Protein AF-E5AW79-F1 (afdb_monomer_lite)

Sequence (150 aa):
MKEDDRNLSQATHPPSAAAPRMTFVNLPNSIRTDFPDGSYLVEGPEGDKYLVSESGNISATLVEIRRVQIDDLSQVLRHEIVRVHETVSHTLHFAGGGVFSFLHHRDGRGMSIQANRMLCRTLPSGVIIVCGTAAGDNGREAKFSPQAEG

Organism: Mycetohabitans rhizoxinica (strain DSM 19002 / CIP 109453 / HKI 454) (NCBI:txid882378)

Structure (mmCIF, N/CA/C/O backbone):
data_AF-E5AW79-F1
#
_entry.id   AF-E5AW79-F1
#
loop_
_atom_site.group_PDB
_atom_site.id
_atom_site.type_symbol
_atom_site.label_atom_id
_atom_site.label_alt_id
_atom_site.label_comp_id
_atom_site.label_asym_id
_atom_site.label_entity_id
_atom_site.label_seq_id
_atom_site.pdbx_PDB_ins_code
_atom_site.Cartn_x
_atom_site.Cartn_y
_atom_site.Cartn_z
_atom_site.occupancy
_atom_site.B_iso_or_equiv
_atom_site.auth_seq_id
_atom_site.auth_comp_id
_atom_site.auth_asym_id
_atom_site.auth_atom_id
_atom_site.pdbx_PDB_model_num
ATOM 1 N N . MET A 1 1 ? -17.786 -35.310 -56.829 1.00 50.03 1 MET A N 1
ATOM 2 C CA . MET A 1 1 ? -16.401 -35.822 -56.847 1.00 50.03 1 MET A CA 1
ATOM 3 C C . MET A 1 1 ? -15.475 -34.673 -57.215 1.00 50.03 1 MET A C 1
ATOM 5 O O . MET A 1 1 ? -15.461 -34.275 -58.373 1.00 50.03 1 MET A O 1
ATOM 9 N N . LYS A 1 2 ? -14.826 -34.084 -56.207 1.00 41.59 2 LYS A N 1
ATOM 10 C CA . LYS A 1 2 ? -13.521 -33.406 -56.250 1.00 41.59 2 LYS A CA 1
ATOM 11 C C . LYS A 1 2 ? -13.246 -32.898 -54.833 1.00 41.59 2 LYS A C 1
ATOM 13 O O . LYS A 1 2 ? -13.768 -31.869 -54.420 1.00 41.59 2 LYS A O 1
ATOM 18 N N . GLU A 1 3 ? -12.558 -33.750 -54.086 1.00 44.56 3 GLU A N 1
ATOM 19 C CA . GLU A 1 3 ? -11.699 -33.366 -52.968 1.00 44.56 3 GLU A CA 1
ATOM 20 C C . GLU A 1 3 ? -10.384 -32.799 -53.541 1.00 44.56 3 GLU A C 1
ATOM 22 O O . GLU A 1 3 ? -10.179 -32.893 -54.754 1.00 44.56 3 GLU A O 1
ATOM 27 N N . ASP A 1 4 ? -9.560 -32.233 -52.653 1.00 42.78 4 ASP A N 1
ATOM 28 C CA . ASP A 1 4 ? -8.247 -31.570 -52.819 1.00 42.78 4 ASP A CA 1
ATOM 29 C C . ASP A 1 4 ? -8.336 -30.047 -52.584 1.00 42.78 4 ASP A C 1
ATOM 31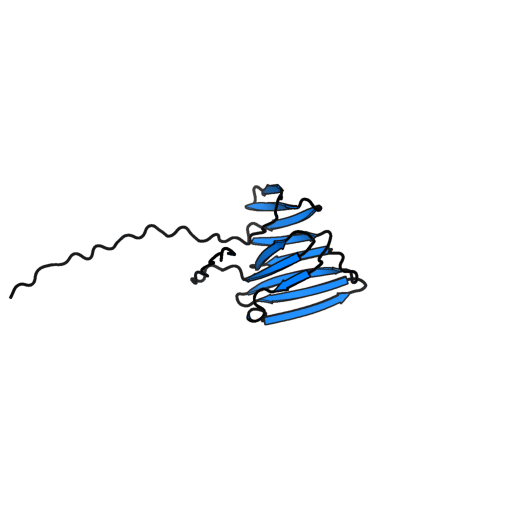 O O . ASP A 1 4 ? -9.103 -29.346 -53.232 1.00 42.78 4 ASP A O 1
ATOM 35 N N . ASP A 1 5 ? -7.571 -29.417 -51.695 1.00 43.91 5 ASP A N 1
ATOM 36 C CA . ASP A 1 5 ? -6.646 -29.912 -50.684 1.00 43.91 5 ASP A CA 1
ATOM 37 C C . ASP A 1 5 ? -6.327 -28.754 -49.713 1.00 43.91 5 ASP A C 1
ATOM 39 O O . ASP A 1 5 ? -6.626 -27.584 -49.960 1.00 43.91 5 ASP A O 1
ATOM 43 N N . ARG A 1 6 ? -5.737 -29.107 -48.578 1.00 44.88 6 ARG A N 1
ATOM 44 C CA . ARG A 1 6 ? -5.466 -28.292 -47.384 1.00 44.88 6 ARG A CA 1
ATOM 45 C C . ARG A 1 6 ? -4.592 -27.052 -47.643 1.00 44.88 6 ARG A C 1
ATOM 47 O O . ARG A 1 6 ? -3.551 -27.163 -48.277 1.00 44.88 6 ARG A O 1
ATOM 54 N N . ASN A 1 7 ? -4.873 -25.945 -46.944 1.00 36.16 7 ASN A N 1
ATOM 55 C CA . ASN A 1 7 ? -3.813 -25.255 -46.197 1.00 36.16 7 ASN A CA 1
ATOM 56 C C . ASN A 1 7 ? -4.370 -24.462 -45.000 1.00 36.16 7 ASN A C 1
ATOM 58 O O . ASN A 1 7 ? -5.016 -23.426 -45.145 1.00 36.16 7 ASN A O 1
ATOM 62 N N . LEU A 1 8 ? -4.117 -24.996 -43.803 1.00 37.78 8 LEU A N 1
ATOM 63 C CA . LEU A 1 8 ? -4.282 -24.327 -42.518 1.00 37.78 8 LEU A CA 1
ATOM 64 C C . LEU A 1 8 ? -3.140 -23.320 -42.364 1.00 37.78 8 LEU A C 1
ATOM 66 O O . LEU A 1 8 ? -2.073 -23.653 -41.851 1.00 37.78 8 LEU A O 1
ATOM 70 N N . SER A 1 9 ? -3.363 -22.080 -42.785 1.00 42.56 9 SER A N 1
ATOM 71 C CA . SER A 1 9 ? -2.463 -20.983 -42.441 1.00 42.56 9 SER A CA 1
ATOM 72 C C . SER A 1 9 ? -2.672 -20.631 -40.969 1.00 42.56 9 SER A C 1
ATOM 74 O O . SER A 1 9 ? -3.530 -19.818 -40.626 1.00 42.56 9 SER A O 1
ATOM 76 N N . GLN A 1 10 ? -1.898 -21.278 -40.093 1.00 37.59 10 GLN A N 1
ATOM 77 C CA . GLN A 1 10 ? -1.610 -20.785 -38.749 1.00 37.59 10 GLN A CA 1
ATOM 78 C C . GLN A 1 10 ? -1.161 -19.327 -38.874 1.00 37.59 10 GLN A C 1
ATOM 80 O O . GLN A 1 10 ? -0.046 -19.039 -39.306 1.00 37.59 10 GLN A O 1
ATOM 85 N N . ALA A 1 11 ? -2.045 -18.399 -38.513 1.00 34.06 11 ALA A N 1
ATOM 86 C CA . ALA A 1 11 ? -1.640 -17.042 -38.216 1.00 34.06 11 ALA A CA 1
ATOM 87 C C . ALA A 1 11 ? -0.783 -17.120 -36.952 1.00 34.06 11 ALA A C 1
ATOM 89 O O . ALA A 1 11 ? -1.287 -17.288 -35.841 1.00 34.06 11 ALA A O 1
ATOM 90 N N . THR A 1 12 ? 0.530 -17.079 -37.151 1.00 33.09 12 THR A N 1
ATOM 91 C CA . THR A 1 12 ? 1.528 -16.878 -36.109 1.00 33.09 12 THR A CA 1
ATOM 92 C C . THR A 1 12 ? 1.214 -15.545 -35.444 1.00 33.09 12 THR A C 1
ATOM 94 O O . THR A 1 12 ? 1.631 -14.486 -35.910 1.00 33.09 12 THR A O 1
ATOM 97 N N . HIS A 1 13 ? 0.408 -15.580 -34.384 1.00 34.75 13 HIS A N 1
ATOM 98 C CA . HIS A 1 13 ? 0.272 -14.437 -33.502 1.00 34.75 13 HIS A CA 1
ATOM 99 C C . HIS A 1 13 ? 1.676 -14.129 -32.966 1.00 34.75 13 HIS A C 1
ATOM 101 O O . HIS A 1 13 ? 2.341 -15.044 -32.467 1.00 34.75 13 HIS A O 1
ATOM 107 N N . PRO A 1 14 ? 2.165 -12.882 -33.086 1.00 35.66 14 PRO A N 1
ATOM 108 C CA . PRO A 1 14 ? 3.385 -12.499 -32.397 1.00 35.66 14 PRO A CA 1
ATOM 109 C C . PRO A 1 14 ? 3.183 -12.776 -30.901 1.00 35.66 14 PRO A C 1
ATOM 111 O O . PRO A 1 14 ? 2.053 -12.631 -30.419 1.00 35.66 14 PRO A O 1
ATOM 114 N N . PRO A 1 15 ? 4.224 -13.203 -30.161 1.00 35.00 15 PRO A N 1
ATOM 115 C CA . PRO A 1 15 ? 4.107 -13.382 -28.724 1.00 35.00 15 PRO A CA 1
ATOM 116 C C . PRO A 1 15 ? 3.596 -12.070 -28.137 1.00 35.00 15 PRO A C 1
ATOM 118 O O . PRO A 1 15 ? 4.267 -11.039 -28.207 1.00 35.00 15 PRO A O 1
ATOM 121 N N . SER A 1 16 ? 2.357 -12.116 -27.643 1.00 41.19 16 SER A N 1
ATOM 122 C CA . SER A 1 16 ? 1.720 -11.015 -26.939 1.00 41.19 16 SER A CA 1
ATOM 123 C C . SER A 1 16 ? 2.694 -10.560 -25.865 1.00 41.19 16 SER A C 1
ATOM 125 O O . SER A 1 16 ? 3.090 -11.365 -25.019 1.00 41.19 16 SER A O 1
ATOM 127 N N . ALA A 1 17 ? 3.131 -9.304 -25.952 1.00 36.62 17 ALA A N 1
ATOM 128 C CA . ALA A 1 17 ? 4.022 -8.703 -24.976 1.00 36.62 17 ALA A CA 1
ATOM 129 C C . ALA A 1 17 ? 3.477 -9.003 -23.575 1.00 36.62 17 ALA A C 1
ATOM 131 O O . ALA A 1 17 ? 2.305 -8.743 -23.294 1.00 36.62 17 ALA A O 1
ATOM 132 N N . ALA A 1 18 ? 4.307 -9.632 -22.741 1.00 34.84 18 ALA A N 1
ATOM 133 C CA . ALA A 1 18 ? 3.945 -9.990 -21.381 1.00 34.84 18 ALA A CA 1
ATOM 134 C C . ALA A 1 18 ? 3.373 -8.756 -20.671 1.00 34.84 18 ALA A C 1
ATOM 136 O O . ALA A 1 18 ? 4.003 -7.695 -20.660 1.00 34.84 18 ALA A O 1
ATOM 137 N N . ALA A 1 19 ? 2.173 -8.891 -20.103 1.00 38.00 19 ALA A N 1
ATOM 138 C CA . ALA A 1 19 ? 1.597 -7.856 -19.258 1.00 38.00 19 ALA A CA 1
ATOM 139 C C . ALA A 1 19 ? 2.599 -7.505 -18.139 1.00 38.00 19 ALA A C 1
ATOM 141 O O . ALA A 1 19 ? 3.299 -8.406 -17.657 1.00 38.00 19 ALA A O 1
ATOM 142 N N . PRO A 1 20 ? 2.707 -6.230 -17.720 1.00 37.56 20 PRO A N 1
ATOM 143 C CA . PRO A 1 20 ? 3.692 -5.833 -16.725 1.00 37.56 20 PRO A CA 1
ATOM 144 C C . PRO A 1 20 ? 3.504 -6.650 -15.445 1.00 37.56 20 PRO A C 1
ATOM 146 O O . PRO A 1 20 ? 2.479 -6.557 -14.775 1.00 37.56 20 PRO A O 1
ATOM 149 N N . ARG A 1 21 ? 4.520 -7.447 -15.102 1.00 52.91 21 ARG A N 1
ATOM 150 C CA . ARG A 1 21 ? 4.597 -8.310 -13.908 1.00 52.91 21 ARG A CA 1
ATOM 151 C C . ARG A 1 21 ? 4.796 -7.518 -12.610 1.00 52.91 21 ARG A C 1
ATOM 153 O O . ARG A 1 21 ? 5.428 -7.997 -11.676 1.00 52.91 21 ARG A O 1
ATOM 160 N N . MET A 1 22 ? 4.348 -6.269 -12.574 1.00 49.72 22 MET A N 1
ATOM 161 C CA . MET A 1 22 ? 4.869 -5.295 -11.632 1.00 49.72 22 MET A CA 1
ATOM 162 C C . MET A 1 22 ? 3.783 -4.812 -10.691 1.00 49.72 22 MET A C 1
ATOM 164 O O . MET A 1 22 ? 2.806 -4.179 -11.090 1.00 49.72 22 MET A O 1
ATOM 168 N N . THR A 1 23 ? 4.023 -5.069 -9.412 1.00 55.47 23 THR A N 1
ATOM 169 C CA . THR A 1 23 ? 3.590 -4.184 -8.345 1.00 55.47 23 THR A CA 1
ATOM 170 C C . THR A 1 23 ? 3.964 -2.753 -8.737 1.00 55.47 23 THR A C 1
ATOM 172 O O . THR A 1 23 ? 5.142 -2.425 -8.827 1.00 55.47 23 THR A O 1
ATOM 175 N N . PHE A 1 24 ? 2.978 -1.916 -9.050 1.00 61.56 24 PHE A N 1
ATOM 176 C CA . PHE A 1 24 ? 3.212 -0.556 -9.529 1.00 61.56 24 PHE A CA 1
ATOM 177 C C . PHE A 1 24 ? 2.802 0.435 -8.452 1.00 61.56 24 PHE A C 1
ATOM 179 O O . PHE A 1 24 ? 1.681 0.370 -7.959 1.00 61.56 24 PHE A O 1
ATOM 186 N N . VAL A 1 25 ? 3.694 1.362 -8.110 1.00 64.25 25 VAL A N 1
ATOM 187 C CA . VAL A 1 25 ? 3.352 2.535 -7.305 1.00 64.25 25 VAL A CA 1
ATOM 188 C C . VAL A 1 25 ? 3.171 3.687 -8.280 1.00 64.25 25 VAL A C 1
ATOM 190 O O . VAL A 1 25 ? 4.141 4.163 -8.866 1.00 64.25 25 VAL A O 1
ATOM 193 N N . ASN A 1 26 ? 1.926 4.116 -8.478 1.00 67.50 26 ASN A N 1
ATOM 194 C CA . ASN A 1 26 ? 1.655 5.370 -9.167 1.00 67.50 26 ASN A CA 1
ATOM 195 C C . ASN A 1 26 ? 1.674 6.494 -8.135 1.00 67.50 26 ASN A C 1
ATOM 197 O O . ASN A 1 26 ? 0.813 6.502 -7.257 1.00 67.50 26 ASN A O 1
ATOM 201 N N . LEU A 1 27 ? 2.633 7.410 -8.243 1.00 70.50 27 LEU A N 1
ATOM 202 C CA . LEU A 1 27 ? 2.691 8.606 -7.416 1.00 70.50 27 LEU A CA 1
ATOM 203 C C . LEU A 1 27 ? 2.980 9.816 -8.317 1.00 70.50 27 LEU A C 1
ATOM 205 O O . LEU A 1 27 ? 4.058 9.877 -8.918 1.00 70.50 27 LEU A O 1
ATOM 209 N N . PRO A 1 28 ? 2.034 10.761 -8.464 1.00 71.00 28 PRO A N 1
ATOM 210 C CA . PRO A 1 28 ? 2.234 11.940 -9.299 1.00 71.00 28 PRO A CA 1
ATOM 211 C C . PRO A 1 28 ? 3.443 12.759 -8.838 1.00 71.00 28 PRO A C 1
ATOM 213 O O . PRO A 1 28 ? 3.650 12.933 -7.639 1.00 71.00 28 PRO A O 1
ATOM 216 N N . ASN A 1 29 ? 4.216 13.289 -9.790 1.00 78.19 29 ASN A N 1
ATOM 217 C CA . ASN A 1 29 ? 5.409 14.112 -9.531 1.00 78.19 29 ASN A CA 1
ATOM 218 C C . ASN A 1 29 ? 6.466 13.431 -8.645 1.00 78.19 29 ASN A C 1
ATOM 220 O O . ASN A 1 29 ? 7.214 14.107 -7.940 1.00 78.19 29 ASN A O 1
ATOM 224 N N . SER A 1 30 ? 6.511 12.100 -8.661 1.00 83.62 30 SER A N 1
ATOM 225 C CA . SER A 1 30 ? 7.505 11.348 -7.911 1.00 83.62 30 SER A CA 1
ATOM 226 C C . SER A 1 30 ? 8.845 11.266 -8.633 1.00 83.62 30 SER A C 1
ATOM 228 O O . SER A 1 30 ? 8.929 11.336 -9.861 1.00 83.62 30 SER A O 1
ATOM 230 N N . ILE A 1 31 ? 9.902 11.091 -7.845 1.00 89.19 31 ILE A N 1
ATOM 231 C CA . ILE A 1 31 ? 11.247 10.803 -8.333 1.00 89.19 31 ILE A CA 1
ATOM 232 C C . ILE A 1 31 ? 11.475 9.304 -8.178 1.00 89.19 31 ILE A C 1
ATOM 234 O O . ILE A 1 31 ? 11.366 8.767 -7.077 1.00 89.19 31 ILE A O 1
ATOM 238 N N . ARG A 1 32 ? 11.789 8.624 -9.284 1.00 92.06 32 ARG A N 1
ATOM 239 C CA . ARG A 1 32 ? 12.155 7.206 -9.285 1.00 92.06 32 ARG A CA 1
ATOM 240 C C . ARG A 1 32 ? 13.670 7.052 -9.369 1.00 92.06 32 ARG A C 1
ATOM 242 O O . ARG A 1 32 ? 14.298 7.636 -10.247 1.00 92.06 32 ARG A O 1
ATOM 249 N N . THR A 1 33 ? 14.218 6.219 -8.493 1.00 93.69 33 THR A N 1
ATOM 250 C CA . THR A 1 33 ? 15.621 5.796 -8.492 1.00 93.69 33 THR A CA 1
ATOM 251 C C . THR A 1 33 ? 15.677 4.278 -8.602 1.00 93.69 33 THR A C 1
ATOM 253 O O . THR A 1 33 ? 15.220 3.583 -7.699 1.00 93.69 33 THR A O 1
ATOM 256 N N . ASP A 1 34 ? 16.222 3.758 -9.698 1.00 93.94 34 ASP A N 1
ATOM 257 C CA . ASP A 1 34 ? 16.431 2.321 -9.899 1.00 93.94 34 ASP A CA 1
ATOM 258 C C . ASP A 1 34 ? 17.788 1.879 -9.327 1.00 93.94 34 ASP A C 1
ATOM 260 O O . ASP A 1 34 ? 18.790 2.587 -9.461 1.00 93.94 34 ASP A O 1
ATOM 264 N N . PHE A 1 35 ? 17.831 0.703 -8.701 1.00 93.44 35 PHE A N 1
ATOM 265 C CA . PHE A 1 35 ? 19.038 0.128 -8.108 1.00 93.44 35 PHE A CA 1
ATOM 266 C C . PHE A 1 35 ? 19.565 -1.070 -8.921 1.00 93.44 35 PHE A C 1
ATOM 268 O O . PHE A 1 35 ? 18.805 -1.722 -9.641 1.00 93.44 35 PHE A O 1
ATOM 275 N N . PRO A 1 36 ? 20.868 -1.410 -8.810 1.00 93.00 36 PRO A N 1
ATOM 276 C CA . PRO A 1 36 ? 21.471 -2.512 -9.571 1.00 93.00 36 PRO A CA 1
ATOM 277 C C . PRO A 1 36 ? 20.905 -3.904 -9.264 1.00 93.00 36 PRO A C 1
ATOM 279 O O . PRO A 1 36 ? 21.063 -4.813 -10.072 1.00 93.00 36 PRO A O 1
ATOM 282 N N . ASP A 1 37 ? 20.276 -4.079 -8.102 1.00 89.88 37 ASP A N 1
ATOM 283 C CA . ASP A 1 37 ? 19.647 -5.332 -7.674 1.00 89.88 37 ASP A CA 1
ATOM 284 C C . ASP A 1 37 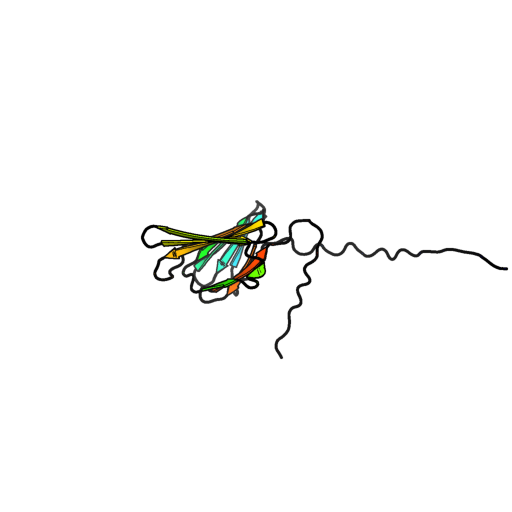? 18.232 -5.525 -8.250 1.00 89.88 37 ASP A C 1
ATOM 286 O O . ASP A 1 37 ? 17.545 -6.473 -7.887 1.00 89.88 37 ASP A O 1
ATOM 290 N N . GLY A 1 38 ? 17.776 -4.625 -9.129 1.00 88.12 38 GLY A N 1
ATOM 291 C CA . GLY A 1 38 ? 16.440 -4.665 -9.723 1.00 88.12 38 GLY A CA 1
ATOM 292 C C . GLY A 1 38 ? 15.338 -4.088 -8.830 1.00 88.12 38 GLY A C 1
ATOM 293 O O . GLY A 1 38 ? 14.184 -4.032 -9.258 1.00 88.12 38 GLY A O 1
ATOM 294 N N . SER A 1 39 ? 15.668 -3.635 -7.617 1.00 91.94 39 SER A N 1
ATOM 295 C CA . SER A 1 39 ? 14.761 -2.840 -6.791 1.00 91.94 39 SER A CA 1
ATOM 296 C C . SER A 1 39 ? 14.715 -1.381 -7.258 1.00 91.94 39 SER A C 1
ATOM 298 O O . SER A 1 39 ? 15.573 -0.913 -8.010 1.00 91.94 39 SER A O 1
ATOM 300 N N . TYR A 1 40 ? 13.704 -0.636 -6.818 1.00 92.38 40 TYR A N 1
ATOM 301 C CA . TYR A 1 40 ? 13.618 0.799 -7.073 1.00 92.38 40 TYR A CA 1
ATOM 302 C C . TYR A 1 40 ? 12.963 1.549 -5.912 1.00 92.38 40 TYR A C 1
ATOM 304 O O . TYR A 1 40 ? 12.104 1.024 -5.203 1.00 92.38 40 TYR A O 1
ATOM 312 N N . LEU A 1 41 ? 13.369 2.802 -5.728 1.00 92.38 41 LEU A N 1
ATOM 313 C CA . LEU A 1 41 ? 12.792 3.748 -4.780 1.00 92.38 41 LEU A CA 1
ATOM 314 C C . LEU A 1 41 ? 11.945 4.774 -5.535 1.00 92.38 41 LEU A C 1
ATOM 316 O O . LEU A 1 41 ? 12.396 5.341 -6.527 1.00 92.38 41 LEU A O 1
ATOM 320 N N . VAL A 1 42 ? 10.739 5.041 -5.042 1.00 90.38 42 VAL A N 1
ATOM 321 C CA . VAL A 1 42 ? 9.883 6.146 -5.488 1.00 90.38 42 VAL A CA 1
ATOM 322 C C . VAL A 1 42 ? 9.722 7.127 -4.335 1.00 90.38 42 VAL A C 1
ATOM 324 O O . VAL A 1 42 ? 9.218 6.755 -3.275 1.00 90.38 42 VAL A O 1
ATOM 327 N N . GLU A 1 43 ? 10.141 8.371 -4.538 1.00 90.88 43 GLU A N 1
ATOM 328 C CA . GLU A 1 43 ? 9.997 9.454 -3.565 1.00 90.88 43 GLU A CA 1
ATOM 329 C C . GLU A 1 43 ? 8.893 10.413 -4.007 1.00 90.88 43 GLU A C 1
ATOM 331 O O . GLU A 1 43 ? 8.902 10.923 -5.128 1.00 90.88 43 GLU A O 1
ATOM 336 N N . GLY A 1 44 ? 7.920 10.631 -3.127 1.00 85.00 44 GLY A N 1
ATOM 337 C CA . GLY A 1 44 ? 6.819 11.559 -3.331 1.00 85.00 44 GLY A CA 1
ATOM 338 C C . GLY A 1 44 ? 7.180 13.000 -2.990 1.00 85.00 44 GLY A C 1
ATOM 339 O O . GLY A 1 44 ? 8.053 13.238 -2.154 1.00 85.00 44 GLY A O 1
ATOM 340 N N . PRO A 1 45 ? 6.457 13.977 -3.560 1.00 80.44 45 PRO A N 1
ATOM 341 C CA . PRO A 1 45 ? 6.672 15.394 -3.265 1.00 80.44 45 PRO A CA 1
ATOM 342 C C . PRO A 1 45 ? 6.380 15.759 -1.799 1.00 80.44 45 PRO A C 1
ATOM 344 O O . PRO A 1 45 ? 6.909 16.744 -1.295 1.00 80.44 45 PRO A O 1
ATOM 347 N N . GLU A 1 46 ? 5.560 14.962 -1.108 1.00 79.88 46 GLU A N 1
ATOM 348 C CA . GLU A 1 46 ? 5.183 15.168 0.297 1.00 79.88 46 GLU A CA 1
ATOM 349 C C . GLU A 1 46 ? 6.150 14.482 1.285 1.00 79.88 46 GLU A C 1
ATOM 351 O O . GLU A 1 46 ? 5.958 14.562 2.495 1.00 79.88 46 GLU A O 1
ATOM 356 N N . GLY A 1 47 ? 7.219 13.842 0.792 1.00 82.31 47 GLY A N 1
ATOM 357 C CA . GLY A 1 47 ? 8.207 13.133 1.615 1.00 82.31 47 GLY A CA 1
ATOM 358 C C . GLY A 1 47 ? 7.946 11.633 1.773 1.00 82.31 47 GLY A C 1
ATOM 359 O O . GLY A 1 47 ? 8.704 10.956 2.470 1.00 82.31 47 GLY A O 1
ATOM 360 N N . ASP A 1 48 ? 6.916 11.106 1.108 1.00 86.50 48 ASP A N 1
ATOM 361 C CA . ASP A 1 48 ? 6.638 9.672 1.045 1.00 86.50 48 ASP A CA 1
ATOM 362 C C . ASP A 1 48 ? 7.763 8.918 0.339 1.00 86.50 48 ASP A C 1
ATOM 364 O O . ASP A 1 48 ? 8.323 9.391 -0.651 1.00 86.50 48 ASP A O 1
ATOM 368 N N . LYS A 1 49 ? 8.067 7.708 0.806 1.00 91.12 49 LYS A N 1
ATOM 369 C CA . LYS A 1 49 ? 9.107 6.863 0.213 1.00 91.12 49 LYS A CA 1
ATOM 370 C C . LYS A 1 49 ? 8.589 5.456 0.030 1.00 91.12 49 LYS A C 1
ATOM 372 O O . LYS A 1 49 ? 8.157 4.850 1.003 1.00 91.12 49 LYS A O 1
ATOM 377 N N . TYR A 1 50 ? 8.682 4.928 -1.184 1.00 90.69 50 TYR A N 1
ATOM 378 C CA . TYR A 1 50 ? 8.273 3.571 -1.535 1.00 90.69 50 TYR A CA 1
ATOM 379 C C . TYR A 1 50 ? 9.467 2.810 -2.082 1.00 90.69 50 TYR A C 1
ATOM 381 O O . TYR A 1 50 ? 9.922 3.083 -3.189 1.00 90.69 50 TYR A O 1
ATOM 389 N N . LEU A 1 51 ? 9.958 1.840 -1.325 1.00 93.25 51 LEU A N 1
ATOM 390 C CA . LEU A 1 51 ? 10.940 0.883 -1.803 1.00 93.25 51 LEU A CA 1
ATOM 391 C C . LEU A 1 51 ? 10.204 -0.333 -2.360 1.00 93.25 51 LEU A C 1
ATOM 393 O O . LEU A 1 51 ? 9.446 -0.981 -1.637 1.00 93.25 51 LEU A O 1
ATOM 397 N N . VAL A 1 52 ? 10.437 -0.643 -3.630 1.00 91.06 52 VAL A N 1
ATOM 398 C CA . VAL A 1 52 ? 9.908 -1.834 -4.289 1.00 91.06 52 VAL A CA 1
ATOM 399 C C . VAL A 1 52 ? 11.065 -2.774 -4.590 1.00 91.06 52 VAL A C 1
ATOM 401 O O . VAL A 1 52 ? 11.987 -2.405 -5.311 1.00 91.06 52 VAL A O 1
ATOM 404 N N . SER A 1 53 ? 11.042 -3.977 -4.017 1.00 90.31 53 SER A N 1
ATOM 405 C CA . SER A 1 53 ? 12.069 -4.993 -4.263 1.00 90.31 53 SER A CA 1
ATOM 406 C C . SER A 1 53 ? 11.964 -5.577 -5.674 1.00 90.31 53 SER A C 1
ATOM 408 O O . SER A 1 53 ? 10.903 -5.525 -6.294 1.00 90.31 53 SER A O 1
ATOM 410 N N . GLU A 1 54 ? 13.025 -6.243 -6.136 1.00 87.56 54 GLU A N 1
ATOM 411 C CA . GLU A 1 54 ? 13.019 -7.035 -7.380 1.00 87.56 54 GLU A CA 1
ATOM 412 C C . GLU A 1 54 ? 11.838 -8.027 -7.434 1.00 87.56 54 GLU A C 1
ATOM 414 O O . GLU A 1 54 ? 11.181 -8.206 -8.457 1.00 87.56 54 GLU A O 1
ATOM 419 N N . SER A 1 55 ? 11.513 -8.633 -6.290 1.00 84.19 55 SER A N 1
ATOM 420 C CA . SER A 1 55 ? 10.393 -9.567 -6.124 1.00 84.19 55 SER A CA 1
ATOM 421 C C . SER A 1 55 ? 9.007 -8.910 -6.050 1.00 84.19 55 SER A C 1
ATOM 423 O O . SER A 1 55 ? 8.008 -9.613 -5.884 1.00 84.19 55 SER A O 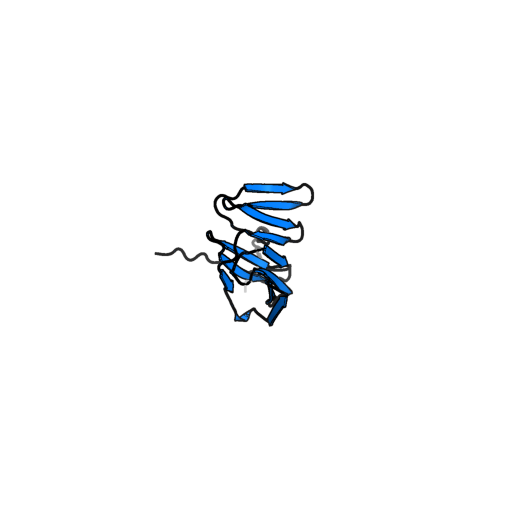1
ATOM 425 N N . GLY A 1 56 ? 8.925 -7.581 -6.153 1.00 83.62 56 GLY A N 1
ATOM 426 C CA . GLY A 1 56 ? 7.674 -6.825 -6.137 1.00 83.62 56 GLY A CA 1
ATOM 427 C C . GLY A 1 56 ? 7.076 -6.600 -4.746 1.00 83.62 56 GLY A C 1
ATOM 428 O O . GLY A 1 56 ? 5.884 -6.296 -4.650 1.00 83.62 56 GLY A O 1
ATOM 429 N N . ASN A 1 57 ? 7.860 -6.748 -3.672 1.00 90.06 57 ASN A N 1
ATOM 430 C CA . ASN A 1 57 ? 7.437 -6.336 -2.333 1.00 90.06 57 ASN A CA 1
ATOM 431 C C . ASN A 1 57 ? 7.565 -4.826 -2.198 1.00 90.06 57 ASN A C 1
ATOM 433 O O . ASN A 1 57 ? 8.604 -4.271 -2.537 1.00 90.06 57 ASN A O 1
ATOM 437 N N . ILE A 1 58 ? 6.542 -4.183 -1.650 1.00 91.50 58 ILE A N 1
ATOM 438 C CA . ILE A 1 58 ? 6.562 -2.764 -1.313 1.00 91.50 58 ILE A CA 1
ATOM 439 C C . ILE A 1 58 ? 6.809 -2.621 0.180 1.00 91.50 58 ILE A C 1
ATOM 441 O O . ILE A 1 58 ? 6.078 -3.196 0.984 1.00 91.50 58 ILE A O 1
ATOM 445 N N . SER A 1 59 ? 7.761 -1.771 0.535 1.00 93.12 59 SER A N 1
ATOM 446 C CA . SER A 1 59 ? 7.877 -1.168 1.856 1.00 93.12 59 SER A CA 1
ATOM 447 C C . SER A 1 59 ? 7.784 0.339 1.684 1.00 93.12 59 SER A C 1
ATOM 449 O O . SER A 1 59 ? 8.593 0.915 0.959 1.00 93.12 59 SER A O 1
ATOM 451 N N . ALA A 1 60 ? 6.823 0.986 2.338 1.00 91.25 60 ALA A N 1
ATOM 452 C CA . ALA A 1 60 ? 6.674 2.432 2.250 1.00 91.25 60 ALA A CA 1
ATOM 453 C C . ALA A 1 60 ? 6.652 3.106 3.617 1.00 91.25 60 ALA A C 1
ATOM 455 O O . ALA A 1 60 ? 6.078 2.569 4.564 1.00 91.25 60 ALA A O 1
ATOM 456 N N . THR A 1 61 ? 7.235 4.300 3.682 1.00 90.62 61 THR A N 1
ATOM 457 C CA . THR A 1 61 ? 7.122 5.232 4.806 1.00 90.62 61 THR A CA 1
ATOM 458 C C . THR A 1 61 ? 6.333 6.436 4.325 1.00 90.62 61 THR A C 1
ATOM 460 O O . THR A 1 61 ? 6.684 7.032 3.306 1.00 90.6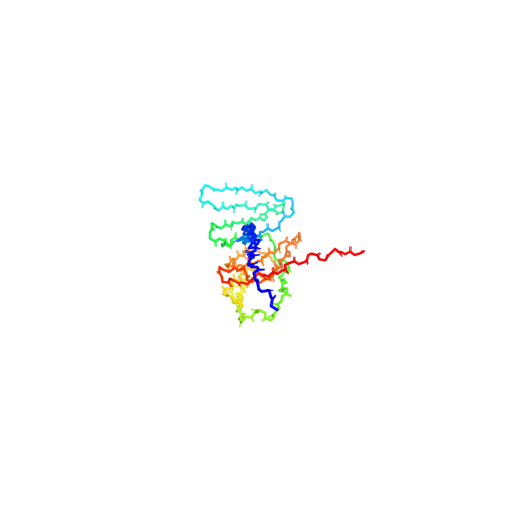2 61 THR A O 1
ATOM 463 N N . LEU A 1 62 ? 5.271 6.770 5.051 1.00 87.00 62 LEU A N 1
ATOM 464 C CA . LEU A 1 62 ? 4.335 7.833 4.695 1.00 87.00 62 LEU A CA 1
ATOM 465 C C . LEU A 1 62 ? 4.251 8.846 5.819 1.00 87.00 62 LEU A C 1
ATOM 467 O O . LEU A 1 62 ? 4.282 8.461 6.988 1.00 87.00 62 LEU A O 1
ATOM 471 N N . VAL A 1 63 ? 4.086 10.118 5.467 1.00 84.00 63 VAL A N 1
ATOM 472 C CA . VAL A 1 63 ? 3.849 11.173 6.465 1.00 84.00 63 VAL A CA 1
ATOM 473 C C . VAL A 1 63 ? 2.491 10.972 7.143 1.00 84.00 63 VAL A C 1
ATOM 475 O O . VAL A 1 63 ? 2.347 11.123 8.359 1.00 84.00 63 VAL A O 1
ATOM 478 N N . GLU A 1 64 ? 1.484 10.580 6.366 1.00 85.62 64 GLU A N 1
ATOM 479 C CA . GLU A 1 64 ? 0.127 10.345 6.844 1.00 85.62 64 GLU A CA 1
ATOM 480 C C . GLU A 1 64 ? -0.571 9.224 6.071 1.00 85.62 64 GLU A C 1
ATOM 482 O O . GLU A 1 64 ? -0.345 9.022 4.880 1.00 85.62 64 GLU A O 1
ATOM 487 N N . ILE A 1 65 ? -1.453 8.497 6.763 1.00 88.44 65 ILE A N 1
ATOM 488 C CA . ILE A 1 65 ? -2.388 7.556 6.142 1.00 88.44 65 ILE A CA 1
ATOM 489 C C . ILE A 1 65 ? -3.786 8.043 6.501 1.00 88.44 65 ILE A C 1
ATOM 491 O O . ILE A 1 65 ? -4.335 7.695 7.545 1.00 88.44 65 ILE A O 1
ATOM 495 N N . ARG A 1 66 ? -4.369 8.879 5.639 1.00 86.94 66 ARG A N 1
ATOM 496 C CA . ARG A 1 66 ? -5.707 9.443 5.866 1.00 86.94 66 ARG A CA 1
ATOM 497 C C . ARG A 1 66 ? -6.812 8.451 5.553 1.00 86.94 66 ARG A C 1
ATOM 499 O O . ARG A 1 66 ? -7.857 8.460 6.200 1.00 86.94 66 ARG A O 1
ATOM 506 N N . ARG A 1 67 ? -6.611 7.620 4.527 1.00 89.56 67 ARG A N 1
ATOM 507 C CA . ARG A 1 67 ? -7.611 6.649 4.080 1.00 89.56 67 ARG A CA 1
ATOM 508 C C . ARG A 1 67 ? -6.958 5.474 3.374 1.00 89.56 67 ARG A C 1
ATOM 510 O O . ARG A 1 67 ? -6.179 5.659 2.446 1.00 89.56 67 ARG A O 1
ATOM 517 N N . VAL A 1 68 ? -7.378 4.274 3.754 1.00 92.19 68 VAL A N 1
ATOM 518 C CA . VAL A 1 68 ? -7.165 3.060 2.965 1.00 92.19 68 VAL A CA 1
ATOM 519 C C . VAL A 1 68 ? -8.506 2.661 2.366 1.00 92.19 68 VAL A C 1
ATOM 521 O O . VAL A 1 68 ? -9.477 2.455 3.092 1.00 92.19 68 VAL A O 1
ATOM 524 N N . GLN A 1 69 ? -8.564 2.587 1.042 1.00 94.69 69 GLN A N 1
ATOM 525 C CA . GLN A 1 69 ? -9.727 2.144 0.288 1.00 94.69 69 GLN A CA 1
ATOM 526 C C . GLN A 1 69 ? -9.432 0.779 -0.323 1.00 94.69 69 GLN A C 1
ATOM 528 O O . GLN A 1 69 ? -8.422 0.603 -1.001 1.00 94.69 69 GLN A O 1
ATOM 533 N N . ILE A 1 70 ? -10.330 -0.173 -0.096 1.00 95.38 70 ILE A N 1
ATOM 534 C CA . ILE A 1 70 ? -10.284 -1.481 -0.745 1.00 95.38 70 ILE A CA 1
ATOM 535 C C . ILE A 1 70 ? -11.227 -1.421 -1.938 1.00 95.38 70 ILE A C 1
ATOM 537 O O . ILE A 1 70 ? -12.410 -1.142 -1.754 1.00 95.38 70 ILE A O 1
ATOM 541 N N . ASP A 1 71 ? -10.690 -1.624 -3.140 1.00 93.31 71 ASP A N 1
ATOM 542 C CA . ASP A 1 71 ? -11.445 -1.463 -4.387 1.00 93.31 71 ASP A CA 1
ATOM 543 C C . ASP A 1 71 ? -12.513 -2.557 -4.550 1.00 93.31 71 ASP A C 1
ATOM 545 O O . ASP A 1 71 ? -13.668 -2.275 -4.855 1.00 93.31 71 ASP A O 1
ATOM 549 N N . ASP A 1 72 ? -12.146 -3.803 -4.233 1.00 92.75 72 ASP A N 1
ATOM 550 C CA . ASP A 1 72 ? -13.053 -4.951 -4.194 1.00 92.75 72 ASP A CA 1
ATOM 551 C C . ASP A 1 72 ? -12.922 -5.694 -2.856 1.00 92.75 72 ASP A C 1
ATOM 553 O O . ASP A 1 72 ? -11.970 -6.443 -2.613 1.00 92.75 72 ASP A O 1
ATOM 557 N N . LEU A 1 73 ? -13.902 -5.493 -1.971 1.00 95.88 73 LEU A N 1
ATOM 558 C CA . LEU A 1 73 ? -13.939 -6.143 -0.661 1.00 95.88 73 LEU A CA 1
ATOM 559 C C . LEU A 1 73 ? -14.152 -7.662 -0.765 1.00 95.88 73 LEU A C 1
ATOM 561 O O . LEU A 1 73 ? -13.750 -8.385 0.144 1.00 95.88 73 LEU A O 1
ATOM 565 N N . SER A 1 74 ? -14.732 -8.166 -1.863 1.00 95.19 74 SER A N 1
ATOM 566 C CA . SER A 1 74 ? -14.966 -9.606 -2.047 1.00 95.19 74 SER A CA 1
ATOM 567 C C . SER A 1 74 ? -13.668 -10.412 -2.164 1.00 95.19 74 SER A C 1
ATOM 569 O O . SER A 1 74 ? -13.661 -11.615 -1.906 1.00 95.19 74 SER A O 1
ATOM 571 N N . GLN A 1 75 ? -12.553 -9.745 -2.481 1.00 94.94 75 GLN A N 1
ATOM 572 C CA . GLN A 1 75 ? -11.228 -10.359 -2.513 1.00 94.94 75 GLN A CA 1
ATOM 573 C C . GLN A 1 75 ? -10.601 -10.510 -1.123 1.00 94.94 75 GLN A C 1
ATOM 575 O O . GLN A 1 75 ? -9.603 -11.218 -0.999 1.00 94.94 75 GLN A O 1
ATOM 580 N N . VAL A 1 76 ? -11.126 -9.856 -0.080 1.00 96.81 76 VAL A N 1
ATOM 581 C CA . VAL A 1 76 ? -10.545 -9.907 1.268 1.00 96.81 76 VAL A CA 1
ATOM 582 C C . VAL A 1 76 ? -10.959 -11.201 1.962 1.00 96.81 76 VAL A C 1
ATOM 584 O O . VAL A 1 76 ? -12.121 -11.413 2.291 1.00 96.81 76 VAL A O 1
ATOM 587 N N . LEU A 1 77 ? -9.978 -12.060 2.228 1.00 97.50 77 LEU A N 1
ATOM 588 C CA . LEU A 1 77 ? -10.170 -13.338 2.915 1.00 97.50 77 LEU A CA 1
ATOM 589 C C . LEU A 1 77 ? -10.058 -13.204 4.432 1.00 97.50 77 LEU A C 1
ATOM 591 O O . LEU A 1 77 ? -10.699 -13.943 5.178 1.00 97.50 77 LEU A O 1
ATOM 595 N N . ARG A 1 78 ? -9.202 -12.292 4.897 1.00 97.81 78 ARG A N 1
ATOM 596 C CA . ARG A 1 78 ? -8.953 -12.082 6.322 1.00 97.81 78 ARG A CA 1
ATOM 597 C C . ARG A 1 78 ? -8.522 -10.651 6.579 1.00 97.81 78 ARG A C 1
ATOM 599 O O . ARG A 1 78 ? -7.674 -10.122 5.865 1.00 97.81 78 ARG A O 1
ATOM 606 N N . HIS A 1 79 ? -9.065 -10.071 7.642 1.00 97.81 79 HIS A N 1
ATOM 607 C CA . HIS A 1 79 ? -8.644 -8.782 8.171 1.00 97.81 79 HIS A CA 1
ATOM 608 C C . HIS A 1 79 ? -8.279 -8.939 9.643 1.00 97.81 79 HIS A C 1
ATOM 610 O O . HIS A 1 79 ? -9.109 -9.313 10.468 1.00 97.81 79 HIS A O 1
ATOM 616 N N . GLU A 1 80 ? -7.022 -8.669 9.963 1.00 98.12 80 GLU A N 1
ATOM 617 C CA . GLU A 1 80 ? -6.516 -8.618 11.325 1.00 98.12 80 GLU A CA 1
ATOM 618 C C . GLU A 1 80 ? -6.248 -7.172 11.721 1.00 98.12 80 GLU A C 1
ATOM 620 O O . GLU A 1 80 ? -5.709 -6.386 10.939 1.00 98.12 80 GLU A O 1
ATOM 625 N N . ILE A 1 81 ? -6.608 -6.831 12.956 1.00 97.12 81 ILE A N 1
ATOM 626 C CA . ILE A 1 81 ? -6.323 -5.526 13.542 1.00 97.12 81 ILE A CA 1
ATOM 627 C C . ILE A 1 81 ? -5.615 -5.759 14.867 1.00 97.12 81 ILE A C 1
ATOM 629 O O . ILE A 1 81 ? -6.159 -6.404 15.764 1.00 97.12 81 ILE A O 1
ATOM 633 N N . VAL A 1 82 ? -4.417 -5.199 14.998 1.00 96.50 82 VAL A N 1
ATOM 634 C CA . VAL A 1 82 ? -3.612 -5.265 16.219 1.00 96.50 82 VAL A CA 1
ATOM 635 C C . VAL A 1 82 ? -3.390 -3.850 16.731 1.00 96.50 82 VAL A C 1
ATOM 637 O O . VAL A 1 82 ? -3.023 -2.952 15.978 1.00 96.50 82 VAL A O 1
ATOM 640 N N . ARG A 1 83 ? -3.621 -3.635 18.027 1.00 95.56 83 ARG A N 1
ATOM 641 C CA . ARG A 1 83 ? -3.452 -2.331 18.679 1.00 95.56 83 ARG A CA 1
ATOM 642 C C . ARG A 1 83 ? -2.368 -2.443 19.739 1.00 95.56 83 ARG A C 1
ATOM 644 O O . ARG A 1 83 ? -2.496 -3.259 20.648 1.00 95.56 83 ARG A O 1
ATOM 651 N N . VAL A 1 84 ? -1.326 -1.624 19.630 1.00 91.88 84 VAL A N 1
ATOM 652 C CA . VAL A 1 84 ? -0.205 -1.597 20.578 1.00 91.88 84 VAL A CA 1
ATOM 653 C C . VAL A 1 84 ? 0.110 -0.144 20.910 1.00 91.88 84 VAL A C 1
ATOM 655 O O . VAL A 1 84 ? 0.499 0.625 20.031 1.00 91.88 84 VAL A O 1
ATOM 658 N N . HIS A 1 85 ? -0.049 0.230 22.182 1.00 89.56 85 HIS A N 1
ATOM 659 C CA . HIS A 1 85 ? 0.099 1.614 22.649 1.00 89.56 85 HIS A CA 1
ATOM 660 C C . HIS A 1 85 ? -0.738 2.588 21.793 1.00 89.56 85 HIS A C 1
ATOM 662 O O . HIS A 1 85 ? -1.950 2.409 21.644 1.00 89.56 85 HIS A O 1
ATOM 668 N N . GLU A 1 86 ? -0.078 3.581 21.196 1.00 89.62 86 GLU A N 1
ATOM 669 C CA . GLU A 1 86 ? -0.671 4.616 20.351 1.00 89.62 86 GLU A CA 1
ATOM 670 C C . GLU A 1 86 ? -0.715 4.240 18.867 1.00 89.62 86 GLU A C 1
ATOM 672 O O . GLU A 1 86 ? -0.966 5.102 18.029 1.00 89.62 86 GLU A O 1
ATOM 677 N N . THR A 1 87 ? -0.474 2.972 18.526 1.00 92.19 87 THR A N 1
ATOM 678 C CA . THR A 1 87 ? -0.447 2.497 17.138 1.00 92.19 87 THR A CA 1
ATOM 679 C C . THR A 1 87 ? -1.515 1.446 16.862 1.00 92.19 87 THR A C 1
ATOM 681 O O . THR A 1 87 ? -1.912 0.663 17.735 1.00 92.19 87 THR A O 1
ATOM 684 N N . VAL A 1 88 ? -1.985 1.442 15.621 1.00 94.12 88 VAL A N 1
ATOM 685 C CA . VAL A 1 88 ? -2.940 0.486 15.076 1.00 94.12 88 VAL A CA 1
ATOM 686 C C . VAL A 1 88 ? -2.345 -0.081 13.793 1.00 94.12 88 VAL A C 1
ATOM 688 O O . VAL A 1 88 ? -2.014 0.659 12.868 1.00 94.12 88 VAL A O 1
ATOM 691 N N . SER A 1 89 ? -2.188 -1.400 13.765 1.00 94.81 89 SER A N 1
ATOM 692 C CA . SER A 1 89 ? -1.774 -2.160 12.593 1.00 94.81 89 SER A CA 1
ATOM 693 C C . SER A 1 89 ? -2.976 -2.877 12.005 1.00 94.81 89 SER A C 1
ATOM 695 O O . SER A 1 89 ? -3.773 -3.473 12.736 1.00 94.81 89 SER A O 1
ATOM 697 N N . HIS A 1 90 ? -3.086 -2.841 10.688 1.00 96.31 90 HIS A N 1
ATOM 698 C CA . HIS A 1 90 ? -4.051 -3.604 9.918 1.00 96.31 90 HIS A CA 1
ATOM 699 C C . HIS A 1 90 ? -3.287 -4.551 9.000 1.00 96.31 90 HIS A C 1
ATOM 701 O O . HIS A 1 90 ? -2.381 -4.111 8.298 1.00 96.31 90 HIS A O 1
ATOM 707 N N . THR A 1 91 ? -3.693 -5.817 8.958 1.00 97.56 91 THR A N 1
ATOM 708 C CA . THR A 1 91 ? -3.198 -6.801 7.989 1.00 97.56 91 THR A CA 1
ATOM 709 C C . THR A 1 91 ? -4.382 -7.383 7.233 1.00 97.56 91 THR A C 1
ATOM 711 O O . THR A 1 91 ? -5.312 -7.927 7.829 1.00 97.56 91 THR A O 1
ATOM 714 N N . LEU A 1 92 ? -4.359 -7.256 5.913 1.00 97.69 92 LEU A N 1
ATOM 715 C CA . LEU A 1 92 ? -5.386 -7.721 4.994 1.00 97.69 92 LEU A CA 1
ATOM 716 C C . LEU A 1 92 ? -4.796 -8.808 4.097 1.00 97.69 92 LEU A C 1
ATOM 718 O O . LEU A 1 92 ? -3.793 -8.587 3.417 1.00 97.69 92 LEU A O 1
ATOM 722 N N . HIS A 1 93 ? -5.436 -9.973 4.087 1.00 97.12 93 HIS A N 1
ATOM 723 C CA . HIS A 1 93 ? -5.107 -11.075 3.188 1.00 97.12 93 HIS A CA 1
ATOM 724 C C . HIS A 1 93 ? -6.123 -11.130 2.055 1.00 97.12 93 HIS A C 1
ATOM 726 O O . HIS A 1 93 ? -7.330 -11.154 2.307 1.00 97.12 93 HIS A O 1
ATOM 732 N N . PHE A 1 94 ? -5.628 -11.202 0.825 1.00 95.75 94 PHE A N 1
ATOM 733 C CA . PHE A 1 94 ? -6.434 -11.205 -0.387 1.00 95.75 94 PHE A CA 1
ATOM 734 C C . PHE A 1 94 ? -6.404 -12.564 -1.093 1.00 95.75 94 PHE A C 1
ATOM 736 O O . PHE A 1 94 ? -5.429 -13.321 -1.012 1.00 95.75 94 PHE A O 1
ATOM 743 N N . ALA A 1 95 ? -7.468 -12.866 -1.835 1.00 93.75 95 ALA A N 1
ATOM 744 C CA . ALA A 1 95 ? -7.502 -13.987 -2.763 1.00 93.75 95 ALA A CA 1
ATOM 745 C C . ALA A 1 95 ? -6.331 -13.903 -3.758 1.00 93.75 95 ALA A C 1
ATOM 747 O O . ALA A 1 95 ? -5.940 -12.822 -4.189 1.00 93.75 95 ALA A O 1
ATOM 748 N N . GLY A 1 96 ? -5.723 -15.044 -4.091 1.00 90.12 96 GLY A N 1
ATOM 749 C CA . GLY A 1 96 ? -4.477 -15.094 -4.874 1.00 90.12 96 GLY A CA 1
ATOM 750 C C . GLY A 1 96 ? -3.192 -14.938 -4.046 1.00 90.12 96 GLY A C 1
ATOM 751 O O . GLY A 1 96 ? -2.099 -15.030 -4.600 1.00 90.12 96 GLY A O 1
ATOM 752 N N . GLY A 1 97 ? -3.302 -14.762 -2.724 1.00 91.62 97 GLY A N 1
ATOM 753 C CA . GLY A 1 97 ? -2.160 -14.771 -1.804 1.00 91.62 97 GLY A CA 1
ATOM 754 C C . GLY A 1 97 ? -1.477 -13.417 -1.611 1.00 91.62 97 GLY A C 1
ATOM 755 O O . GLY A 1 97 ? -0.376 -13.385 -1.068 1.00 91.62 97 GLY A O 1
ATOM 756 N N . GLY A 1 98 ? -2.106 -12.325 -2.048 1.00 93.12 98 GLY A N 1
ATOM 757 C CA . GLY A 1 98 ? -1.649 -10.971 -1.762 1.00 93.12 98 GLY A CA 1
ATOM 758 C C . GLY A 1 98 ? -1.835 -10.608 -0.288 1.00 93.12 98 GLY A C 1
ATOM 759 O O . GLY A 1 98 ? -2.811 -11.015 0.350 1.00 93.12 98 GLY A O 1
ATOM 760 N N . VAL A 1 99 ? -0.892 -9.846 0.262 1.00 95.62 99 VAL A N 1
ATOM 761 C CA . VAL A 1 99 ? -0.956 -9.346 1.639 1.00 95.62 99 VAL A CA 1
ATOM 762 C C . VAL A 1 99 ? -0.654 -7.859 1.643 1.00 95.62 99 VAL A C 1
ATOM 764 O O . VAL A 1 99 ? 0.377 -7.428 1.131 1.00 95.62 99 VAL A O 1
ATOM 767 N N . PHE A 1 100 ? -1.543 -7.082 2.252 1.00 95.69 100 PHE A N 1
ATOM 768 C CA . PHE A 1 100 ? -1.360 -5.655 2.477 1.00 95.69 100 PHE A CA 1
ATOM 769 C C . PHE A 1 100 ? -1.431 -5.374 3.970 1.00 95.69 100 PHE A C 1
ATOM 771 O O . PHE A 1 100 ? -2.402 -5.755 4.625 1.00 95.69 100 PHE A O 1
ATOM 778 N N . SER A 1 101 ? -0.432 -4.692 4.513 1.00 95.94 101 SER A N 1
ATOM 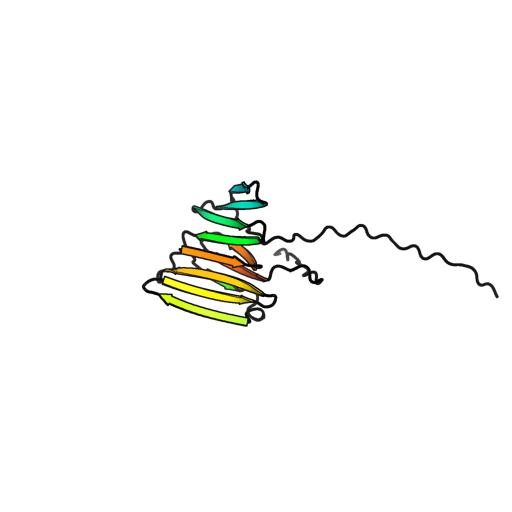779 C CA . SER A 1 101 ? -0.468 -4.210 5.883 1.00 95.94 101 SER A CA 1
ATOM 780 C C . SER A 1 101 ? -0.082 -2.748 5.977 1.00 95.94 101 SER A C 1
ATOM 782 O O . SER A 1 101 ? 0.706 -2.227 5.189 1.00 95.94 101 SER A O 1
ATOM 784 N N . PHE A 1 102 ? -0.676 -2.070 6.948 1.00 94.44 102 PHE A N 1
ATOM 785 C CA . PHE A 1 102 ? -0.383 -0.675 7.222 1.00 94.44 102 PHE A CA 1
ATOM 786 C C . PHE A 1 102 ? -0.449 -0.396 8.713 1.00 94.44 102 PHE A C 1
ATOM 788 O O . PHE A 1 102 ? -1.232 -0.999 9.449 1.00 94.44 102 PHE A O 1
ATOM 795 N N . LEU A 1 103 ? 0.398 0.531 9.139 1.00 93.88 103 LEU A N 1
ATOM 796 C CA . LEU A 1 103 ? 0.578 0.927 10.521 1.00 93.88 103 LEU A CA 1
ATOM 797 C C . LEU A 1 103 ? 0.438 2.439 10.622 1.00 93.88 103 LEU A C 1
ATOM 799 O O . LEU A 1 103 ? 1.122 3.192 9.922 1.00 93.88 103 LEU A O 1
ATOM 803 N N . HIS A 1 104 ? -0.436 2.875 11.519 1.00 92.31 104 HIS A N 1
ATOM 804 C CA . HIS A 1 104 ? -0.655 4.286 11.792 1.00 92.31 104 HIS A CA 1
ATOM 805 C C . HIS A 1 104 ? -0.820 4.535 13.291 1.00 92.31 104 HIS A C 1
ATOM 807 O O . HIS A 1 104 ? -1.165 3.641 14.069 1.00 92.31 104 HIS A O 1
ATOM 813 N N . HIS A 1 105 ? -0.570 5.768 13.705 1.00 90.06 105 HIS A N 1
ATOM 814 C CA . HIS A 1 105 ? -0.918 6.262 15.025 1.00 90.06 105 HIS A CA 1
ATOM 815 C C . HIS A 1 105 ? -2.436 6.404 15.171 1.00 90.06 105 HIS A C 1
ATOM 817 O O . HIS A 1 105 ? -3.163 6.563 14.189 1.00 90.06 105 HIS A O 1
ATOM 823 N N . ARG A 1 106 ? -2.940 6.397 16.407 1.00 84.06 106 ARG A N 1
ATOM 824 C CA . ARG A 1 106 ? -4.372 6.598 16.697 1.00 84.06 106 ARG A CA 1
ATOM 825 C C . ARG A 1 106 ? -4.948 7.904 16.143 1.00 84.06 106 ARG A C 1
ATOM 827 O O . ARG A 1 106 ? -6.145 7.962 15.891 1.00 84.06 106 ARG A O 1
ATOM 834 N N . ASP A 1 107 ? -4.110 8.916 15.946 1.00 80.94 107 ASP A N 1
ATOM 835 C CA . ASP A 1 107 ? -4.480 10.206 15.355 1.00 80.94 107 ASP A CA 1
ATOM 836 C C . ASP A 1 107 ? -4.431 10.226 13.813 1.00 80.94 107 ASP A C 1
ATOM 838 O O . ASP A 1 107 ? -4.658 11.268 13.206 1.00 80.94 107 ASP A O 1
ATOM 842 N N . GLY A 1 108 ? -4.152 9.085 13.173 1.00 69.75 108 GLY A N 1
ATOM 843 C CA . GLY A 1 108 ? -4.085 8.949 11.717 1.00 69.75 108 GLY A CA 1
ATOM 844 C C . GLY A 1 108 ? -2.724 9.293 11.107 1.00 69.75 108 GLY A C 1
ATOM 845 O O . GLY A 1 108 ? -2.549 9.133 9.897 1.00 69.75 108 GLY A O 1
ATOM 846 N N . ARG A 1 109 ? -1.727 9.706 11.909 1.00 80.25 109 ARG A N 1
ATOM 847 C CA . ARG A 1 109 ? -0.356 9.860 11.402 1.00 80.25 109 ARG A CA 1
ATOM 848 C C . ARG A 1 109 ? 0.175 8.508 10.941 1.00 80.25 109 ARG A C 1
ATOM 850 O O . ARG A 1 109 ? 0.102 7.514 11.661 1.00 80.25 109 ARG A O 1
ATOM 857 N N . GLY A 1 110 ? 0.661 8.470 9.711 1.00 69.50 110 GLY A N 1
ATOM 858 C CA . GLY A 1 110 ? 1.138 7.252 9.074 1.00 69.50 110 GLY A CA 1
ATOM 859 C C . GLY A 1 110 ? 2.507 6.887 9.619 1.00 69.50 110 GLY A C 1
ATOM 860 O O . GLY A 1 110 ? 3.275 7.765 9.998 1.00 69.50 110 GLY A O 1
ATOM 861 N N . MET A 1 111 ? 2.816 5.594 9.674 1.00 82.56 111 MET A N 1
ATOM 862 C CA . MET A 1 111 ? 4.191 5.154 9.908 1.00 82.56 111 MET A CA 1
ATOM 863 C C . MET A 1 111 ? 4.707 4.337 8.737 1.00 82.56 111 MET A C 1
ATOM 865 O O . MET A 1 111 ? 5.780 4.630 8.215 1.00 82.56 111 MET A O 1
ATOM 869 N N . SER A 1 112 ? 3.960 3.320 8.306 1.00 91.69 112 SER A N 1
ATOM 870 C CA . SER A 1 112 ? 4.436 2.462 7.227 1.00 91.69 112 SER A CA 1
ATOM 871 C C . SER A 1 112 ? 3.345 1.642 6.553 1.00 91.69 112 SER A C 1
ATOM 873 O O . SER A 1 112 ? 2.280 1.383 7.117 1.00 91.69 112 SER A O 1
ATOM 875 N N . ILE A 1 113 ? 3.657 1.203 5.336 1.00 92.56 113 ILE A N 1
ATOM 876 C CA . ILE A 1 113 ? 2.937 0.172 4.591 1.00 92.56 113 ILE A CA 1
ATOM 877 C C . ILE A 1 113 ? 3.911 -0.949 4.262 1.00 92.56 113 ILE A C 1
ATOM 879 O O . ILE A 1 113 ? 5.068 -0.694 3.925 1.00 92.56 113 ILE A O 1
ATOM 883 N N . GLN A 1 114 ? 3.419 -2.182 4.292 1.00 94.50 114 GLN A N 1
ATOM 884 C CA . GLN A 1 114 ? 4.051 -3.318 3.638 1.00 94.50 114 GLN A CA 1
ATOM 885 C C . GLN A 1 114 ? 3.049 -3.962 2.685 1.00 94.50 114 GLN A C 1
ATOM 887 O O . GLN A 1 114 ? 1.878 -4.140 3.020 1.00 94.50 114 GLN A O 1
ATOM 892 N N . ALA A 1 115 ? 3.493 -4.326 1.489 1.00 93.31 115 ALA A N 1
ATOM 893 C CA . ALA A 1 115 ? 2.646 -5.014 0.530 1.00 93.31 115 ALA A CA 1
ATOM 894 C C . ALA A 1 115 ? 3.430 -6.106 -0.199 1.00 93.31 115 ALA A C 1
ATOM 896 O O . ALA A 1 115 ? 4.516 -5.865 -0.715 1.00 93.31 115 ALA A O 1
ATOM 897 N N . ASN A 1 116 ? 2.867 -7.307 -0.265 1.00 92.81 116 ASN A N 1
ATOM 898 C CA . ASN A 1 116 ? 3.425 -8.448 -0.984 1.00 92.81 116 ASN A CA 1
ATOM 899 C C . ASN A 1 116 ? 2.407 -8.917 -2.019 1.00 92.81 116 ASN A C 1
ATOM 901 O O . ASN A 1 116 ? 1.264 -9.201 -1.660 1.00 92.81 116 ASN A O 1
ATOM 905 N N . ARG A 1 117 ? 2.823 -9.002 -3.291 1.00 88.06 117 ARG A N 1
ATOM 906 C CA . ARG A 1 117 ? 1.954 -9.398 -4.416 1.00 88.06 117 ARG A CA 1
ATOM 907 C C . ARG A 1 117 ? 0.665 -8.576 -4.476 1.00 88.06 117 ARG A C 1
ATOM 909 O O . ARG A 1 117 ? -0.411 -9.120 -4.693 1.00 88.06 117 ARG A O 1
ATOM 916 N N . MET A 1 118 ? 0.767 -7.265 -4.288 1.00 89.62 118 MET A N 1
ATOM 917 C CA . MET A 1 118 ? -0.382 -6.360 -4.299 1.00 89.62 118 MET A CA 1
ATOM 918 C C . MET A 1 118 ? -0.283 -5.350 -5.431 1.00 89.62 118 MET A C 1
ATOM 920 O O . MET A 1 118 ? 0.805 -4.928 -5.810 1.00 89.62 118 MET A O 1
ATOM 924 N N . LEU A 1 119 ? -1.438 -4.913 -5.918 1.00 88.31 119 LEU A N 1
ATOM 925 C CA . LEU A 1 119 ? -1.580 -3.733 -6.757 1.00 88.31 119 LEU A CA 1
ATOM 926 C C . LEU A 1 119 ? -2.146 -2.606 -5.897 1.00 88.31 119 LEU A C 1
ATOM 928 O O . LEU A 1 119 ? -3.257 -2.716 -5.375 1.00 88.31 119 LEU A O 1
ATOM 932 N N . CYS A 1 120 ? -1.382 -1.526 -5.753 1.00 86.94 120 CYS A N 1
ATOM 933 C CA . CYS A 1 120 ? -1.766 -0.372 -4.948 1.00 86.94 120 CYS A CA 1
ATOM 934 C C . CYS A 1 120 ? -1.605 0.917 -5.754 1.00 86.94 120 CYS A C 1
ATOM 936 O O . CYS A 1 120 ? -0.695 1.048 -6.566 1.00 86.94 120 CYS A O 1
ATOM 938 N N . ARG A 1 121 ? -2.464 1.902 -5.506 1.00 85.44 121 ARG A N 1
ATOM 939 C CA . ARG A 1 121 ? -2.297 3.270 -6.006 1.00 85.44 121 ARG A CA 1
ATOM 940 C C . ARG A 1 121 ? -2.278 4.219 -4.826 1.00 85.44 121 ARG A C 1
ATOM 942 O O . ARG A 1 121 ? -3.161 4.140 -3.976 1.00 85.44 121 ARG A O 1
ATOM 949 N N . THR A 1 122 ? -1.316 5.128 -4.807 1.00 82.94 122 THR A N 1
ATOM 950 C CA . THR A 1 122 ? -1.297 6.210 -3.827 1.00 82.94 122 THR A CA 1
ATOM 951 C C . THR A 1 122 ? -1.757 7.481 -4.514 1.00 82.94 122 THR A C 1
ATOM 953 O O . THR A 1 122 ? -1.229 7.872 -5.553 1.00 82.94 122 THR A O 1
ATOM 956 N N . LEU A 1 123 ? -2.762 8.124 -3.937 1.00 82.31 123 LEU A N 1
ATOM 957 C CA . LEU A 1 123 ? -3.188 9.452 -4.344 1.00 82.31 123 LEU A CA 1
ATOM 958 C C . LEU A 1 123 ? -2.566 10.498 -3.410 1.00 82.31 123 LEU A C 1
ATOM 960 O O . LEU A 1 123 ? -2.245 10.171 -2.263 1.00 82.31 123 LEU A O 1
ATOM 964 N N . PRO A 1 124 ? -2.447 11.759 -3.862 1.00 75.38 124 PRO A N 1
ATOM 965 C CA . PRO A 1 124 ? -2.102 12.868 -2.978 1.00 75.38 124 PRO A CA 1
ATOM 966 C C . PRO A 1 124 ? -2.973 12.890 -1.712 1.00 75.38 124 PRO A C 1
ATOM 968 O O . PRO A 1 124 ? -4.106 12.399 -1.726 1.00 75.38 124 PRO A O 1
ATOM 971 N N . SER A 1 125 ? -2.473 13.511 -0.637 1.00 77.31 125 SER A N 1
ATOM 972 C CA . SER A 1 125 ? -3.177 13.602 0.658 1.00 77.31 125 SER A CA 1
ATOM 973 C C . SER A 1 125 ? -3.322 12.272 1.419 1.00 77.31 125 SER A C 1
ATOM 975 O O . SER A 1 125 ? -4.325 12.052 2.105 1.00 77.31 125 SER A O 1
ATOM 977 N N . GLY A 1 126 ? -2.358 11.357 1.280 1.00 80.44 126 GLY A N 1
ATOM 978 C CA . GLY A 1 126 ? -2.280 10.147 2.108 1.00 80.44 126 GLY A CA 1
ATOM 979 C C . GLY A 1 126 ? -3.416 9.138 1.897 1.00 80.44 126 GLY A C 1
ATOM 980 O O . GLY A 1 126 ? -3.831 8.467 2.848 1.00 80.44 126 GLY A O 1
ATOM 981 N N . VAL A 1 127 ? -3.961 9.041 0.678 1.00 87.56 127 VAL A N 1
ATOM 982 C CA . VAL A 1 127 ? -4.986 8.045 0.326 1.00 87.56 127 VAL A CA 1
ATOM 983 C C . VAL A 1 127 ? -4.349 6.881 -0.426 1.00 87.56 127 VAL A C 1
ATOM 985 O O . VAL A 1 127 ? -3.747 7.074 -1.479 1.00 87.56 127 VAL A O 1
ATOM 988 N N . ILE A 1 128 ? -4.552 5.661 0.068 1.00 89.81 128 ILE A N 1
ATOM 989 C CA . ILE A 1 128 ? -4.095 4.430 -0.586 1.00 89.81 128 ILE A CA 1
ATOM 990 C C . ILE A 1 128 ? -5.302 3.644 -1.082 1.00 89.81 128 ILE A C 1
ATOM 992 O O . ILE A 1 128 ? -6.216 3.348 -0.314 1.00 89.81 128 ILE A O 1
ATOM 996 N N . ILE A 1 129 ? -5.286 3.275 -2.357 1.00 92.00 129 ILE A N 1
ATOM 997 C CA . ILE A 1 129 ? -6.269 2.390 -2.979 1.00 92.00 129 ILE A CA 1
ATOM 998 C C . ILE A 1 129 ? -5.610 1.031 -3.199 1.00 92.00 129 ILE A C 1
ATOM 1000 O O . ILE A 1 129 ? -4.612 0.929 -3.911 1.00 92.00 129 ILE A O 1
ATOM 1004 N N . VAL A 1 130 ? -6.176 -0.011 -2.595 1.00 92.81 130 VAL A N 1
ATOM 1005 C CA . VAL A 1 130 ? -5.744 -1.402 -2.746 1.00 92.81 130 VAL A CA 1
ATOM 1006 C C . VAL A 1 130 ? -6.617 -2.062 -3.810 1.00 92.81 130 VAL A C 1
ATOM 1008 O O . VAL A 1 130 ? -7.796 -2.325 -3.576 1.00 92.81 130 VAL A O 1
ATOM 1011 N N . CYS A 1 131 ? -6.035 -2.315 -4.982 1.00 89.69 131 CYS A N 1
ATOM 1012 C CA . CYS A 1 131 ? -6.731 -2.831 -6.165 1.00 89.69 131 CYS A CA 1
ATOM 1013 C C . CYS A 1 131 ? -6.827 -4.367 -6.198 1.00 89.69 131 CYS A C 1
ATOM 1015 O O . CYS A 1 131 ? -7.506 -4.919 -7.057 1.00 89.69 131 CYS A O 1
ATOM 1017 N N . GLY A 1 132 ? -6.132 -5.063 -5.294 1.00 88.25 132 GLY A N 1
ATOM 1018 C CA . GLY A 1 132 ? -6.139 -6.524 -5.189 1.00 88.25 132 GLY A CA 1
ATOM 1019 C C . GLY A 1 132 ? -4.765 -7.152 -5.413 1.00 88.25 132 GLY A C 1
ATOM 1020 O O . GLY A 1 132 ? -3.733 -6.483 -5.338 1.00 88.25 132 GLY A O 1
ATOM 1021 N N . THR A 1 133 ? -4.753 -8.460 -5.653 1.00 90.69 133 THR A N 1
ATOM 1022 C CA . THR A 1 133 ? -3.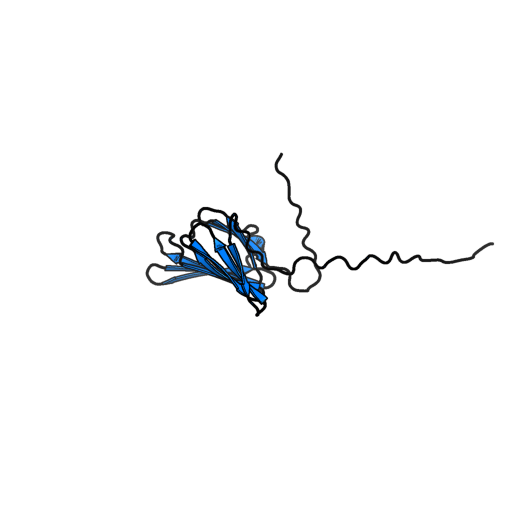520 -9.243 -5.780 1.00 90.69 133 THR A CA 1
ATOM 1023 C C . THR A 1 133 ? -2.907 -9.085 -7.171 1.00 90.69 133 THR A C 1
ATOM 1025 O O . THR A 1 133 ? -3.591 -9.234 -8.184 1.00 90.69 133 THR A O 1
ATOM 1028 N N . ALA A 1 134 ? -1.603 -8.817 -7.232 1.00 86.38 134 ALA A N 1
ATOM 1029 C CA . ALA A 1 134 ? -0.846 -8.830 -8.478 1.00 86.38 134 ALA A CA 1
ATOM 1030 C C . ALA A 1 134 ? -0.839 -10.251 -9.062 1.00 86.38 134 ALA A C 1
ATOM 1032 O O . ALA A 1 134 ? -0.589 -11.222 -8.344 1.00 86.38 134 ALA A O 1
ATOM 1033 N N . ALA A 1 135 ? -1.118 -10.385 -10.360 1.00 75.38 135 ALA A N 1
ATOM 1034 C CA . ALA A 1 135 ? -1.145 -11.688 -11.012 1.00 75.38 135 ALA A CA 1
ATOM 1035 C C . ALA A 1 135 ? 0.218 -12.389 -10.869 1.00 75.38 135 ALA A C 1
ATOM 1037 O O . ALA A 1 135 ? 1.233 -11.918 -11.379 1.00 75.38 135 ALA A O 1
ATOM 1038 N N . GLY A 1 136 ? 0.233 -13.527 -10.172 1.00 59.72 136 GLY A N 1
ATOM 1039 C CA . GLY A 1 136 ? 1.293 -14.518 -10.329 1.00 59.72 136 GLY A CA 1
ATOM 1040 C C . GLY A 1 136 ? 1.129 -15.235 -11.670 1.00 59.72 136 GLY A C 1
ATOM 1041 O O . GLY A 1 136 ? 0.054 -15.186 -12.261 1.00 59.72 136 GLY A O 1
ATOM 1042 N N . ASP A 1 137 ? 2.168 -15.925 -12.135 1.00 46.06 137 ASP A N 1
ATOM 1043 C CA . ASP A 1 137 ? 2.285 -16.596 -13.448 1.00 46.06 137 ASP A CA 1
ATOM 1044 C C . ASP A 1 137 ? 1.259 -17.736 -13.728 1.00 46.06 137 ASP A C 1
ATOM 1046 O O . ASP A 1 137 ? 1.513 -18.628 -14.528 1.00 46.06 137 ASP A O 1
ATOM 1050 N N . ASN A 1 138 ? 0.066 -17.721 -13.125 1.00 40.53 138 ASN A N 1
ATOM 1051 C CA . ASN A 1 138 ? -1.033 -18.643 -13.412 1.00 40.53 138 ASN A CA 1
ATOM 1052 C C . ASN A 1 138 ? -2.127 -17.973 -14.261 1.00 40.53 138 ASN A C 1
ATOM 1054 O O . ASN A 1 138 ? -3.268 -17.804 -13.836 1.00 40.53 138 ASN A O 1
ATOM 1058 N N . GLY A 1 139 ? -1.764 -17.621 -15.496 1.00 37.66 139 GLY A N 1
ATOM 1059 C CA . GLY A 1 139 ? -2.608 -17.837 -16.678 1.00 37.66 139 GLY A CA 1
ATOM 1060 C C . GLY A 1 139 ? -4.028 -17.258 -16.724 1.00 37.66 139 GLY A C 1
ATOM 1061 O O . GLY A 1 139 ? -4.861 -17.834 -17.423 1.00 37.66 139 GLY A O 1
ATOM 1062 N N . ARG A 1 140 ? -4.346 -16.147 -16.047 1.00 37.88 140 ARG A N 1
ATOM 1063 C CA . ARG A 1 140 ? -5.583 -15.392 -16.318 1.00 37.88 140 ARG A CA 1
ATOM 1064 C C . ARG A 1 140 ? -5.331 -13.890 -16.352 1.00 37.88 140 ARG A C 1
ATOM 1066 O O . ARG A 1 140 ? -5.127 -13.238 -15.337 1.00 37.88 140 ARG A O 1
ATOM 1073 N N . GLU A 1 141 ? -5.356 -13.380 -17.574 1.00 33.44 141 GLU A N 1
ATOM 1074 C CA . GLU A 1 141 ? -5.316 -11.972 -17.945 1.00 33.44 141 GLU A CA 1
ATOM 1075 C C . GLU A 1 141 ? -6.511 -11.226 -17.323 1.00 33.44 141 GLU A C 1
ATOM 1077 O O . GLU A 1 141 ? -7.662 -11.434 -17.712 1.00 33.44 141 GLU A O 1
ATOM 1082 N N . ALA A 1 142 ? -6.255 -10.364 -16.338 1.00 38.97 142 ALA A N 1
ATOM 1083 C CA . ALA A 1 142 ? -7.241 -9.390 -15.885 1.00 38.97 142 ALA A CA 1
ATOM 1084 C C . ALA A 1 142 ? -7.213 -8.200 -16.854 1.00 38.97 142 ALA A C 1
ATOM 1086 O O . ALA A 1 142 ? -6.268 -7.411 -16.865 1.00 38.97 142 ALA A O 1
ATOM 1087 N N . LYS A 1 143 ? -8.243 -8.089 -17.698 1.00 30.89 143 LYS A N 1
ATOM 1088 C CA . LYS A 1 143 ? -8.421 -6.954 -18.610 1.00 30.89 143 LYS A CA 1
ATOM 1089 C C . LYS A 1 143 ? -8.706 -5.685 -17.808 1.00 30.89 143 LYS A C 1
ATOM 1091 O O . LYS A 1 143 ? -9.818 -5.494 -17.325 1.00 30.89 143 LYS A O 1
ATOM 1096 N N . PHE A 1 144 ? -7.722 -4.799 -17.707 1.00 37.94 144 PHE A N 1
ATOM 1097 C CA . PHE A 1 144 ? -7.935 -3.434 -17.233 1.00 37.94 144 PHE A CA 1
ATOM 1098 C C . PHE A 1 144 ? -8.484 -2.590 -18.390 1.00 37.94 144 PHE A C 1
ATOM 1100 O O . PHE A 1 144 ? -7.797 -2.390 -19.390 1.00 37.94 144 PHE A O 1
ATOM 1107 N N . SER A 1 145 ? -9.719 -2.101 -18.265 1.00 31.73 145 SER A N 1
ATOM 1108 C CA . SER A 1 145 ? -10.267 -1.067 -19.152 1.00 31.73 145 SER A CA 1
ATOM 1109 C C . SER A 1 145 ? -10.262 0.257 -18.390 1.00 31.73 145 SER A C 1
ATOM 1111 O O . SER A 1 145 ? -10.971 0.361 -17.390 1.00 31.73 145 SER A O 1
ATOM 1113 N N . PRO A 1 146 ? -9.478 1.269 -18.794 1.00 34.69 146 PRO A N 1
ATOM 1114 C CA . PRO A 1 146 ? -9.650 2.610 -18.261 1.00 34.69 146 PRO A CA 1
ATOM 1115 C C . PRO A 1 146 ? -10.949 3.180 -18.843 1.00 34.69 146 PRO A C 1
ATOM 1117 O O . PRO A 1 146 ? -11.035 3.430 -20.044 1.00 34.69 146 PRO A O 1
ATOM 1120 N N . GLN A 1 147 ? -11.979 3.355 -18.015 1.00 35.56 147 GLN A N 1
ATOM 1121 C CA . GLN A 1 147 ? -13.095 4.215 -18.396 1.00 35.56 147 GLN A CA 1
ATOM 1122 C C . GLN A 1 147 ? -12.622 5.666 -18.303 1.00 35.56 147 GLN A C 1
ATOM 1124 O O . GLN A 1 147 ? -12.242 6.138 -17.234 1.00 35.56 147 GLN A O 1
ATOM 1129 N N . ALA A 1 148 ? -12.603 6.337 -19.453 1.00 36.38 148 ALA A N 1
ATOM 1130 C CA . ALA A 1 148 ? -12.548 7.784 -19.536 1.00 36.38 148 ALA A CA 1
ATOM 1131 C C . ALA A 1 148 ? -13.878 8.344 -19.012 1.00 36.38 148 ALA A C 1
ATOM 1133 O O . ALA A 1 148 ? -14.945 7.895 -19.436 1.00 36.38 148 ALA A O 1
ATOM 1134 N N . GLU A 1 149 ? -13.802 9.282 -18.073 1.00 38.56 149 GLU A N 1
ATOM 1135 C CA . GLU A 1 149 ? -14.949 10.087 -17.659 1.00 38.56 149 GLU A CA 1
ATOM 1136 C C . GLU A 1 149 ? -15.365 11.016 -18.813 1.00 38.56 149 GLU A C 1
ATOM 1138 O O . GLU A 1 149 ? -14.518 11.461 -19.595 1.00 38.56 149 GLU A O 1
ATOM 1143 N N . GLY A 1 150 ? -16.681 11.205 -18.957 1.00 35.25 150 GLY A N 1
ATOM 1144 C CA . GLY A 1 150 ? -17.315 12.013 -20.004 1.00 35.25 150 GLY A CA 1
ATOM 1145 C C . GLY A 1 150 ? -17.476 13.485 -19.661 1.00 35.25 150 GLY A C 1
ATOM 1146 O O . GLY A 1 150 ? -17.048 13.906 -18.564 1.00 35.25 150 GLY A O 1
#

Foldseek 3Di:
DDDDDDDDPPPPDPPDPDDPLEQDEDAPPWDWDADPQRWIWTAHPQGKIWIAGNQHKIKIADQFAPEEAEPDPVQWPDWDWDDDDQKIKIWTAGPVGKIKMFMAGVVGGGGIIIIHQWHWYDDPPNYIYTDGGRDDPPDDDDDDDDDDDD

pLDDT: mean 76.43, std 22.49, range [30.89, 98.12]

Secondary structure (DSSP, 8-state):
---------------PPPPP----EE-TTPEEEE-TTS-EEEE-TTS-EEEE-TT--EEEE-SB--EEEES-GGGEEEEEEEEETTEEEEEEEETTS-EEEEEEETTSBEEEEEEESEEEEEETTTEEEEEEEPPPSSS-------PPP-

Radius of gyration: 20.73 Å; chains: 1; bounding box: 39×51×80 Å